Protein AF-A0A7S3MZK7-F1 (afdb_monomer_lite)

Structure (mmCIF, N/CA/C/O backbone):
data_AF-A0A7S3MZK7-F1
#
_entry.id   AF-A0A7S3MZK7-F1
#
loop_
_atom_site.group_PDB
_atom_site.id
_atom_site.type_symbol
_atom_site.label_atom_id
_atom_site.label_alt_id
_atom_site.label_comp_id
_atom_site.label_asym_id
_atom_site.label_entity_id
_atom_site.label_seq_id
_atom_site.pdbx_PDB_ins_code
_atom_site.Cartn_x
_atom_site.Cartn_y
_atom_site.Cartn_z
_atom_site.occupancy
_atom_site.B_iso_or_equiv
_atom_site.auth_seq_id
_atom_site.auth_comp_id
_atom_site.auth_asym_id
_atom_site.auth_atom_id
_atom_site.pdbx_PDB_model_num
ATOM 1 N N . SER A 1 1 ? -30.931 -4.147 40.087 1.00 79.75 1 SER A N 1
ATOM 2 C CA . SER A 1 1 ? -31.902 -5.251 40.227 1.00 79.75 1 SER A CA 1
ATOM 3 C C . SER A 1 1 ? -32.626 -5.088 41.540 1.00 79.75 1 SER A C 1
ATOM 5 O O . SER A 1 1 ? -31.953 -4.774 42.518 1.00 79.75 1 SER A O 1
ATOM 7 N N . LEU A 1 2 ? -33.944 -5.306 41.567 1.00 85.06 2 LEU A N 1
ATOM 8 C CA . LEU A 1 2 ? -34.691 -5.412 42.821 1.00 85.06 2 LEU A CA 1
ATOM 9 C C . LEU A 1 2 ? -34.148 -6.621 43.599 1.00 85.06 2 LEU A C 1
ATOM 11 O O . LEU A 1 2 ? -33.874 -7.662 42.994 1.00 85.06 2 LEU A O 1
ATOM 15 N N . ARG A 1 3 ? -33.905 -6.468 44.901 1.00 91.06 3 ARG A N 1
ATOM 16 C CA . ARG A 1 3 ? -33.454 -7.552 45.782 1.00 91.06 3 ARG A CA 1
ATOM 17 C C . ARG A 1 3 ? -34.168 -7.433 47.125 1.00 91.06 3 ARG A C 1
ATOM 19 O O . ARG A 1 3 ? -34.398 -6.324 47.595 1.00 91.06 3 ARG A O 1
ATOM 26 N N . ASN A 1 4 ? -34.468 -8.583 47.728 1.00 86.94 4 ASN A N 1
ATOM 27 C CA . ASN A 1 4 ? -35.045 -8.722 49.068 1.00 86.94 4 ASN A CA 1
ATOM 28 C C . ASN A 1 4 ? -36.442 -8.088 49.268 1.00 86.94 4 ASN A C 1
ATOM 30 O O . ASN A 1 4 ? -36.712 -7.509 50.314 1.00 86.94 4 ASN A O 1
ATOM 34 N N . THR A 1 5 ? -37.318 -8.174 48.262 1.00 91.31 5 THR A N 1
ATOM 35 C CA . THR A 1 5 ? -38.736 -7.759 48.314 1.00 91.31 5 THR A CA 1
ATOM 36 C C . THR A 1 5 ? -39.565 -8.643 47.376 1.00 91.31 5 THR A C 1
ATOM 38 O O . THR A 1 5 ? -39.059 -9.054 46.332 1.00 91.31 5 THR A O 1
ATOM 41 N N . GLU A 1 6 ? -40.806 -8.965 47.759 1.00 89.94 6 GLU A N 1
ATOM 42 C CA . GLU A 1 6 ? -41.656 -9.950 47.063 1.00 89.94 6 GLU A CA 1
ATOM 43 C C . GLU A 1 6 ? -42.315 -9.386 45.791 1.00 89.94 6 GLU A C 1
ATOM 45 O O . GLU A 1 6 ? -42.352 -10.055 44.762 1.00 89.94 6 GLU A O 1
ATOM 50 N N . TRP A 1 7 ? -42.769 -8.130 45.816 1.00 91.00 7 TRP A N 1
ATOM 51 C CA . TRP A 1 7 ? -43.307 -7.431 44.646 1.00 91.00 7 TRP A CA 1
ATOM 52 C C . TRP A 1 7 ? -43.155 -5.913 44.779 1.00 91.00 7 TRP A C 1
ATOM 54 O O . TRP A 1 7 ? -43.009 -5.373 45.875 1.00 91.00 7 TRP A O 1
ATOM 64 N N . ALA A 1 8 ? -43.184 -5.218 43.641 1.00 90.00 8 ALA A N 1
ATOM 65 C CA . ALA A 1 8 ? -43.186 -3.762 43.570 1.00 90.00 8 ALA A CA 1
ATOM 66 C C . ALA A 1 8 ? -44.074 -3.304 42.406 1.00 90.00 8 ALA A C 1
ATOM 68 O O . ALA A 1 8 ? -43.896 -3.759 41.277 1.00 90.00 8 ALA A O 1
ATOM 69 N N . TYR A 1 9 ? -45.005 -2.387 42.673 1.00 91.81 9 TYR A N 1
ATOM 70 C CA . TYR A 1 9 ? -45.759 -1.684 41.634 1.00 91.81 9 TYR A CA 1
ATOM 71 C C . TYR A 1 9 ? -45.051 -0.373 41.297 1.00 91.81 9 TYR A C 1
ATOM 73 O O . TYR A 1 9 ? -44.607 0.350 42.188 1.00 91.81 9 TYR A O 1
ATOM 81 N N . GLY A 1 10 ? -44.945 -0.053 40.012 1.00 88.75 10 GLY A N 1
ATOM 82 C CA . GLY A 1 10 ? -44.305 1.172 39.552 1.00 88.75 10 GLY A CA 1
ATOM 83 C C . GLY A 1 10 ? -44.830 1.596 38.190 1.00 88.75 10 GLY A C 1
ATOM 84 O O . GLY A 1 10 ? -45.270 0.767 37.397 1.00 88.75 10 GLY A O 1
ATOM 85 N N . ILE A 1 11 ? -44.774 2.899 37.929 1.00 92.50 11 ILE A N 1
ATOM 86 C CA . ILE A 1 11 ? -45.141 3.493 36.643 1.00 92.50 11 ILE A CA 1
ATOM 87 C C . ILE A 1 11 ? -43.853 3.805 35.884 1.00 92.50 11 ILE A C 1
ATOM 89 O O . ILE A 1 11 ? -42.916 4.388 36.434 1.00 92.50 11 ILE A O 1
ATOM 93 N N . VAL A 1 12 ? -43.794 3.403 34.617 1.00 91.00 12 VAL A N 1
ATOM 94 C CA . VAL A 1 12 ? -42.628 3.643 33.764 1.00 91.00 12 VAL A CA 1
ATOM 95 C C . VAL A 1 12 ? -42.669 5.083 33.256 1.00 91.00 12 VAL A C 1
ATOM 97 O O . VAL A 1 12 ? -43.537 5.438 32.468 1.00 91.00 12 VAL A O 1
ATOM 100 N N . LEU A 1 13 ? -41.728 5.909 33.719 1.00 91.38 13 LEU A N 1
ATOM 101 C CA . LEU A 1 13 ? -41.619 7.319 33.316 1.00 91.38 13 LEU A CA 1
ATOM 102 C C . LEU A 1 13 ? -40.688 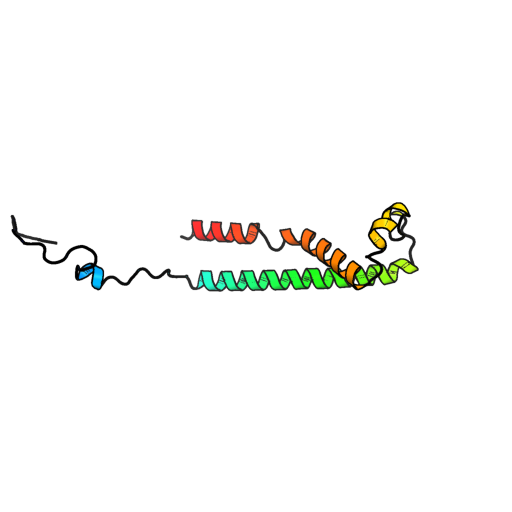7.533 32.116 1.00 91.38 13 LEU A C 1
ATOM 104 O O . LEU A 1 13 ? -40.914 8.433 31.317 1.00 91.38 13 LEU A O 1
ATOM 108 N N . TYR A 1 14 ? -39.646 6.710 31.989 1.00 91.50 14 TYR A N 1
ATOM 109 C CA . TYR A 1 14 ? -38.645 6.815 30.926 1.00 91.50 14 TYR A CA 1
ATOM 110 C C . TYR A 1 14 ? -38.442 5.451 30.276 1.00 91.50 14 TYR A C 1
ATOM 112 O O . TYR A 1 14 ? -38.252 4.452 30.973 1.00 91.50 14 TYR A O 1
ATOM 120 N N . THR A 1 15 ? -38.457 5.413 28.946 1.00 90.69 15 THR A N 1
ATOM 121 C CA . THR A 1 15 ? -38.275 4.189 28.157 1.00 90.69 15 THR A CA 1
ATOM 122 C C . THR A 1 15 ? -37.127 4.360 27.172 1.00 90.69 15 THR A C 1
ATOM 124 O O . THR A 1 15 ? -36.794 5.474 26.776 1.00 90.69 15 THR A O 1
ATOM 127 N N . GLY A 1 16 ? -36.487 3.250 26.798 1.00 88.94 16 GLY A N 1
ATOM 128 C CA . GLY A 1 16 ? -35.478 3.245 25.741 1.00 88.94 16 GLY A CA 1
ATOM 129 C C . GLY A 1 16 ? -34.387 4.304 25.933 1.00 88.94 16 GLY A C 1
ATOM 130 O O . GLY A 1 16 ? -33.685 4.304 26.952 1.00 88.94 16 GLY A O 1
ATOM 131 N N . HIS A 1 17 ? -34.216 5.158 24.916 1.00 86.25 17 HIS A N 1
ATOM 132 C CA . HIS A 1 17 ? -33.118 6.131 24.828 1.00 86.25 17 HIS A CA 1
ATOM 133 C C . HIS A 1 17 ? -33.193 7.231 25.884 1.00 86.25 17 HIS A C 1
ATOM 135 O O . HIS A 1 17 ? -32.151 7.766 26.256 1.00 86.25 17 HIS A O 1
ATOM 141 N N . ASP A 1 18 ? -34.384 7.475 26.428 1.00 88.44 18 ASP A N 1
ATOM 142 C CA . ASP A 1 18 ? -34.617 8.457 27.488 1.00 88.44 18 ASP A CA 1
ATOM 143 C C . ASP A 1 18 ? -34.311 7.890 28.881 1.00 88.44 18 ASP A C 1
ATOM 145 O O . ASP A 1 18 ? -34.305 8.608 29.882 1.00 88.44 18 ASP A O 1
ATOM 149 N N . SER A 1 19 ? -34.038 6.582 28.987 1.00 91.00 19 SER A N 1
ATOM 150 C CA . SER A 1 19 ? -33.587 6.001 30.248 1.00 91.00 19 SER A CA 1
ATOM 151 C C . SER A 1 19 ? -32.214 6.563 30.631 1.00 91.00 19 SER A C 1
ATOM 153 O O . SER A 1 19 ? -31.287 6.611 29.821 1.00 91.00 19 SER A O 1
ATOM 155 N N . LYS A 1 20 ? -32.038 6.915 31.911 1.00 86.44 20 LYS A N 1
ATOM 156 C CA . LYS A 1 20 ? -30.751 7.411 32.441 1.00 86.44 20 LYS A CA 1
ATOM 157 C C . LYS A 1 20 ? -29.580 6.467 32.142 1.00 86.44 20 LYS A C 1
ATOM 159 O O . LYS A 1 20 ? -28.451 6.919 31.988 1.00 86.44 20 LYS A O 1
ATOM 164 N N . VAL A 1 21 ? -29.846 5.162 32.056 1.00 87.00 21 VAL A N 1
ATOM 165 C CA . VAL A 1 21 ? -28.848 4.143 31.703 1.00 87.00 21 VAL A CA 1
ATOM 166 C C . VAL A 1 21 ? -28.401 4.295 30.250 1.00 87.00 21 VAL A C 1
ATOM 168 O O . VAL A 1 21 ? -27.202 4.286 29.988 1.00 87.00 21 VAL A O 1
ATOM 171 N N . MET A 1 22 ? -29.336 4.483 29.314 1.00 87.06 22 MET A N 1
ATOM 172 C CA . MET A 1 22 ? -28.996 4.668 27.904 1.00 87.06 22 MET A CA 1
ATOM 173 C C . MET A 1 22 ? -28.388 6.054 27.638 1.00 87.06 22 MET A C 1
ATOM 175 O O . MET A 1 22 ? -27.445 6.151 26.857 1.00 87.06 22 MET A O 1
ATOM 179 N N . MET A 1 23 ? -28.823 7.102 28.343 1.00 85.75 23 MET A N 1
ATOM 180 C CA . MET A 1 23 ? -28.209 8.437 28.258 1.00 85.75 23 MET A CA 1
ATOM 181 C C . MET A 1 23 ? -26.768 8.476 28.790 1.00 85.75 23 MET A C 1
ATOM 183 O O . MET A 1 23 ? -25.939 9.210 28.261 1.00 85.75 23 MET A O 1
ATOM 187 N N . ASN A 1 24 ? -26.454 7.670 29.808 1.00 89.31 24 ASN A N 1
ATOM 188 C CA . ASN A 1 24 ? -25.083 7.503 30.304 1.00 89.31 24 ASN A CA 1
ATOM 189 C C . ASN A 1 24 ? -24.267 6.492 29.488 1.00 89.31 24 ASN A C 1
ATOM 191 O O . ASN A 1 24 ? -23.060 6.359 29.703 1.00 89.31 24 ASN A O 1
ATOM 195 N N . SER A 1 25 ? -24.894 5.768 28.558 1.00 82.81 25 SER A N 1
ATOM 196 C CA . SER A 1 25 ? -24.165 4.875 27.670 1.00 82.81 25 SER A CA 1
ATOM 197 C C . SER A 1 25 ? -23.399 5.704 26.639 1.00 82.81 25 SER A C 1
ATOM 199 O O . SER A 1 25 ? -23.952 6.527 25.909 1.00 82.81 25 SER A O 1
ATOM 201 N N . LEU A 1 26 ? -22.082 5.512 26.587 1.00 74.44 26 LEU A N 1
ATOM 202 C CA . LEU A 1 26 ? -21.264 6.103 25.538 1.00 74.44 26 LEU A CA 1
ATOM 203 C C . LEU A 1 26 ? -21.688 5.492 24.202 1.00 74.44 26 LEU A C 1
ATOM 205 O O . LEU A 1 26 ? -21.571 4.281 24.007 1.00 74.44 26 LEU A O 1
ATOM 209 N N . LYS A 1 27 ? -22.152 6.341 23.277 1.00 74.94 27 LYS A N 1
ATOM 210 C CA . LYS A 1 27 ? -22.464 5.949 21.897 1.00 74.94 27 LYS A CA 1
ATOM 211 C C . LYS A 1 27 ? -21.306 5.116 21.346 1.00 74.94 27 LYS A C 1
ATOM 213 O O . LYS A 1 27 ? -20.157 5.558 21.423 1.00 74.94 27 LYS A O 1
ATOM 218 N N . SER A 1 28 ? -21.612 3.920 20.836 1.00 71.69 28 SER A N 1
ATOM 219 C CA . SER A 1 28 ? -20.600 2.975 20.360 1.00 71.69 28 SER A CA 1
ATOM 220 C C . SER A 1 28 ? -19.671 3.668 19.364 1.00 71.69 28 SER A C 1
ATOM 222 O O . SER A 1 28 ? -20.093 4.088 18.287 1.00 71.69 28 SER A O 1
ATOM 224 N N . LYS A 1 29 ? -18.410 3.849 19.763 1.00 68.62 29 LYS A N 1
ATOM 225 C CA . LYS A 1 29 ? -17.346 4.322 18.881 1.00 68.62 29 LYS A CA 1
ATOM 226 C C . LYS A 1 29 ? -16.596 3.098 18.392 1.00 68.62 29 LYS A C 1
ATOM 228 O O . LYS A 1 29 ? -16.123 2.307 19.208 1.00 68.62 29 LYS A O 1
ATOM 233 N N . THR A 1 30 ? -16.452 2.971 17.080 1.00 66.94 30 THR A N 1
ATOM 234 C CA . THR A 1 30 ? -15.568 1.987 16.458 1.00 66.94 30 THR A CA 1
ATOM 235 C C . THR A 1 30 ? -14.148 2.202 16.979 1.00 66.94 30 THR A C 1
ATOM 237 O O . THR A 1 30 ? -13.508 3.223 16.717 1.00 66.94 30 THR A O 1
ATOM 240 N N . LYS A 1 31 ? -13.673 1.263 17.803 1.00 63.47 31 LYS A N 1
ATOM 241 C CA . LYS A 1 31 ? -12.321 1.287 18.358 1.00 63.47 31 LYS A CA 1
ATOM 242 C C . LYS A 1 31 ? -11.389 0.625 17.356 1.00 63.47 31 LYS A C 1
ATOM 244 O O . LYS A 1 31 ? -11.327 -0.594 17.302 1.00 63.47 31 LYS A O 1
ATOM 249 N N . PHE A 1 32 ? -10.653 1.431 16.600 1.00 68.88 32 PHE A N 1
ATOM 250 C CA . PHE A 1 32 ? -9.540 0.915 15.812 1.00 68.88 32 PHE A CA 1
ATOM 251 C C . PHE A 1 32 ? -8.342 0.653 16.724 1.00 68.88 32 PHE A C 1
ATOM 253 O O . PHE A 1 32 ? -7.922 1.542 17.479 1.00 68.88 32 PHE A O 1
ATOM 260 N N . SER A 1 33 ? -7.782 -0.552 16.662 1.00 74.44 33 SER A N 1
ATOM 261 C CA . SER A 1 33 ? -6.587 -0.902 17.433 1.00 74.44 33 SER A CA 1
ATOM 262 C C . SER A 1 33 ? -5.363 -0.138 16.913 1.00 74.44 33 SER A C 1
ATOM 264 O O . SER A 1 33 ? -5.268 0.218 15.736 1.00 74.44 33 SER A O 1
ATOM 266 N N . LYS A 1 34 ? -4.368 0.097 17.780 1.00 76.12 34 LYS A N 1
ATOM 267 C CA . LYS A 1 34 ? -3.063 0.647 17.358 1.00 76.12 34 LYS A CA 1
ATOM 268 C C . LYS A 1 34 ? -2.425 -0.222 16.268 1.00 76.12 34 LYS A C 1
ATOM 270 O O . LYS A 1 34 ? -1.818 0.312 15.346 1.00 76.12 34 LYS A O 1
ATOM 275 N N . ILE A 1 35 ? -2.621 -1.539 16.354 1.00 77.25 35 ILE A N 1
ATOM 276 C CA . ILE A 1 35 ? -2.113 -2.517 15.387 1.00 77.25 35 ILE A CA 1
ATOM 277 C C . ILE A 1 35 ? -2.764 -2.304 14.013 1.00 77.25 35 ILE A C 1
ATOM 279 O O . ILE A 1 35 ? -2.060 -2.269 13.009 1.00 77.25 35 ILE A O 1
ATOM 283 N N . GLU A 1 36 ? -4.074 -2.051 13.956 1.00 76.75 36 GLU A N 1
ATOM 284 C CA . GLU A 1 36 ? -4.788 -1.787 12.697 1.00 76.75 36 GLU A CA 1
ATOM 285 C C . GLU A 1 36 ? -4.293 -0.519 11.999 1.00 76.75 36 GLU A C 1
ATOM 287 O O . GLU A 1 36 ? -4.123 -0.507 10.779 1.00 76.75 36 GLU A O 1
ATOM 292 N N . LYS A 1 37 ? -3.983 0.533 12.768 1.00 80.81 37 LYS A N 1
ATOM 293 C CA . LYS A 1 37 ? -3.369 1.749 12.215 1.00 80.81 37 LYS A CA 1
ATOM 294 C C . LYS A 1 37 ? -1.973 1.479 11.649 1.00 80.81 37 LYS A C 1
ATOM 296 O O . LYS A 1 37 ? -1.650 1.986 10.576 1.00 80.81 37 LYS A O 1
ATOM 301 N N . SER A 1 38 ? -1.162 0.676 12.339 1.00 81.25 38 SER A N 1
ATOM 302 C CA . SER A 1 38 ? 0.171 0.290 11.859 1.00 81.25 38 SER A CA 1
ATOM 303 C C . SER A 1 38 ? 0.100 -0.560 10.590 1.00 81.25 38 SER A C 1
ATOM 305 O O . SER A 1 38 ? 0.835 -0.298 9.644 1.00 81.25 38 SER A O 1
ATOM 307 N N . ILE A 1 39 ? -0.825 -1.519 10.524 1.00 82.31 39 ILE A N 1
ATOM 308 C CA . ILE A 1 39 ? -1.055 -2.354 9.336 1.00 82.31 39 ILE A CA 1
ATOM 309 C C . ILE A 1 39 ? -1.404 -1.497 8.121 1.00 82.31 39 ILE A C 1
ATOM 311 O O . ILE A 1 39 ? -0.793 -1.658 7.068 1.00 82.31 39 ILE A O 1
ATOM 315 N N . ASN A 1 40 ? -2.331 -0.545 8.270 1.00 82.81 40 ASN A N 1
ATOM 316 C CA . ASN A 1 40 ? -2.708 0.340 7.168 1.00 82.81 40 ASN A CA 1
ATOM 317 C C . ASN A 1 40 ? -1.510 1.159 6.649 1.00 82.81 40 ASN A C 1
ATOM 319 O O . ASN A 1 40 ? -1.362 1.377 5.449 1.00 82.81 40 ASN A O 1
ATOM 323 N N . LYS A 1 41 ? -0.599 1.556 7.548 1.00 85.06 41 LYS A N 1
ATOM 324 C CA . LYS A 1 41 ? 0.654 2.221 7.171 1.00 85.06 41 LYS A CA 1
ATOM 325 C C . LYS A 1 41 ? 1.581 1.295 6.375 1.00 85.06 41 LYS A C 1
ATOM 327 O O . LYS A 1 41 ? 2.147 1.736 5.380 1.00 85.06 41 LYS A O 1
ATOM 332 N N . TYR A 1 42 ? 1.726 0.033 6.780 1.00 84.06 42 TYR A N 1
ATOM 333 C CA . TYR A 1 42 ? 2.537 -0.939 6.040 1.00 84.06 42 TYR A CA 1
ATOM 334 C C . TYR A 1 42 ? 1.961 -1.246 4.653 1.00 84.06 42 TYR A C 1
ATOM 336 O O . TYR A 1 42 ? 2.727 -1.300 3.698 1.00 84.06 42 TYR A O 1
ATOM 344 N N . ILE A 1 43 ? 0.633 -1.340 4.514 1.00 84.06 43 ILE A N 1
ATOM 345 C CA . ILE A 1 43 ? -0.035 -1.505 3.210 1.00 84.06 43 ILE A CA 1
ATOM 346 C C . ILE A 1 43 ? 0.343 -0.360 2.260 1.00 84.06 43 ILE A C 1
ATOM 348 O O . ILE A 1 43 ? 0.731 -0.599 1.117 1.00 84.06 43 ILE A O 1
ATOM 352 N N . LEU A 1 44 ? 0.301 0.884 2.746 1.00 85.38 44 LEU A N 1
ATOM 353 C CA . LEU A 1 44 ? 0.664 2.056 1.948 1.00 85.38 44 LEU A CA 1
ATOM 354 C C . LEU A 1 44 ? 2.145 2.038 1.529 1.00 85.38 44 LEU A C 1
ATOM 356 O O . LEU A 1 44 ? 2.467 2.343 0.382 1.00 85.38 44 LEU A O 1
ATOM 360 N N . ILE A 1 45 ? 3.043 1.626 2.430 1.00 87.38 45 ILE A N 1
ATOM 361 C CA . ILE A 1 45 ? 4.477 1.479 2.134 1.00 87.38 45 ILE A CA 1
ATOM 362 C C . ILE A 1 45 ? 4.712 0.392 1.074 1.00 87.38 45 ILE A C 1
ATOM 364 O O . ILE A 1 45 ? 5.490 0.604 0.145 1.00 87.38 45 ILE A O 1
ATOM 368 N N . SER A 1 46 ? 4.024 -0.748 1.164 1.00 84.75 46 SER A N 1
ATOM 369 C CA . SER A 1 46 ? 4.152 -1.835 0.186 1.00 84.75 46 SER A CA 1
ATOM 370 C C . SER A 1 46 ? 3.721 -1.412 -1.221 1.00 84.75 46 SER A C 1
ATOM 372 O O . SER A 1 46 ? 4.414 -1.737 -2.184 1.00 84.75 46 SER A O 1
ATOM 374 N N . ILE A 1 47 ? 2.641 -0.632 -1.353 1.00 85.00 47 ILE A N 1
ATOM 375 C CA . ILE A 1 47 ? 2.209 -0.068 -2.646 1.00 85.00 47 ILE A CA 1
ATOM 376 C C . ILE A 1 47 ? 3.292 0.853 -3.230 1.00 85.00 47 ILE A C 1
ATOM 378 O O . ILE A 1 47 ? 3.578 0.807 -4.426 1.00 85.00 47 ILE A O 1
ATOM 382 N N . PHE A 1 48 ? 3.934 1.665 -2.390 1.00 88.75 48 PHE A N 1
ATOM 383 C CA . PHE A 1 48 ? 4.992 2.571 -2.834 1.00 88.75 48 PHE A CA 1
ATOM 384 C C . PHE A 1 48 ? 6.248 1.829 -3.317 1.00 88.75 48 PHE A C 1
ATOM 386 O O . PHE A 1 48 ? 6.813 2.161 -4.364 1.00 88.75 48 PHE A O 1
ATOM 393 N N . ILE A 1 49 ? 6.670 0.797 -2.581 1.00 87.94 49 ILE A N 1
ATOM 394 C CA . ILE A 1 49 ? 7.808 -0.050 -2.964 1.00 87.94 49 ILE A CA 1
ATOM 395 C C . ILE A 1 49 ? 7.521 -0.734 -4.301 1.00 87.94 49 ILE A C 1
ATOM 397 O O . 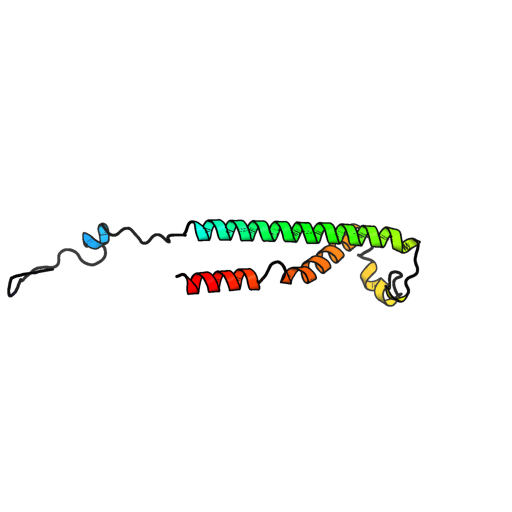ILE A 1 49 ? 8.361 -0.712 -5.197 1.00 87.94 49 ILE A O 1
ATOM 401 N N . GLN A 1 50 ? 6.316 -1.272 -4.468 1.00 86.94 50 GLN A N 1
ATOM 402 C CA . GLN A 1 50 ? 5.889 -1.914 -5.704 1.00 86.94 50 GLN A CA 1
ATOM 403 C C . GLN A 1 50 ? 5.959 -0.987 -6.909 1.00 86.94 50 GLN A C 1
ATOM 405 O O . GLN A 1 50 ? 6.502 -1.356 -7.951 1.00 86.94 50 GLN A O 1
ATOM 410 N N . PHE A 1 51 ? 5.412 0.220 -6.766 1.00 87.94 51 PHE A N 1
ATOM 411 C CA . PHE A 1 51 ? 5.451 1.215 -7.826 1.00 87.94 51 PHE A CA 1
ATOM 412 C C . PHE A 1 51 ? 6.898 1.556 -8.198 1.00 87.94 51 PHE A C 1
ATOM 414 O O . PHE A 1 51 ? 7.239 1.597 -9.379 1.00 87.94 51 PHE A O 1
ATOM 421 N N . SER A 1 52 ? 7.762 1.708 -7.191 1.00 90.88 52 SER A N 1
ATOM 422 C CA . SER A 1 52 ? 9.185 1.995 -7.383 1.00 90.88 52 SER A CA 1
ATOM 423 C C . SER A 1 52 ? 9.893 0.872 -8.147 1.00 90.88 52 SER A C 1
ATOM 425 O O . SER A 1 52 ? 10.563 1.138 -9.142 1.00 90.88 52 SER A O 1
ATOM 427 N N . VAL A 1 53 ? 9.704 -0.390 -7.748 1.00 88.62 53 VAL A N 1
ATOM 428 C CA . VAL A 1 53 ? 10.305 -1.553 -8.427 1.00 88.62 53 VAL A CA 1
ATOM 429 C C . VAL A 1 53 ? 9.820 -1.658 -9.874 1.00 88.62 53 VAL A C 1
ATOM 431 O O . VAL A 1 53 ? 10.638 -1.815 -10.778 1.00 88.62 53 VAL A O 1
ATOM 434 N N . CYS A 1 54 ? 8.516 -1.504 -10.124 1.00 88.44 54 CYS A N 1
ATOM 435 C CA . CYS A 1 54 ? 7.970 -1.530 -11.484 1.00 88.44 54 CYS A CA 1
ATOM 436 C C . CYS A 1 54 ? 8.540 -0.395 -12.347 1.00 88.44 54 CYS A C 1
ATOM 438 O O . CYS A 1 54 ? 8.877 -0.615 -13.510 1.00 88.44 54 CYS A O 1
ATOM 440 N N . PHE A 1 55 ? 8.690 0.801 -11.773 1.00 88.31 55 PHE A N 1
ATOM 441 C CA . PHE A 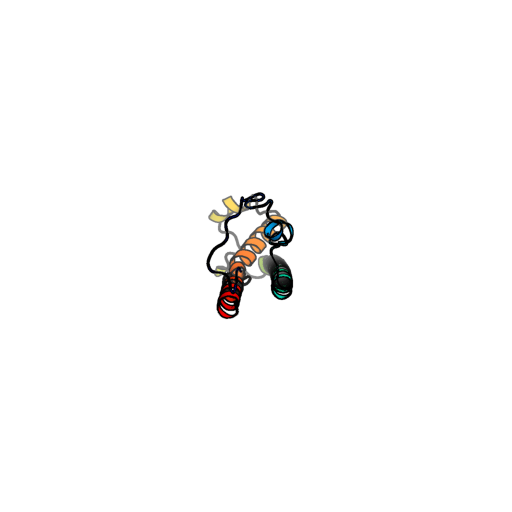1 55 ? 9.268 1.955 -12.455 1.00 88.31 55 PHE A CA 1
ATOM 442 C C . PHE A 1 55 ? 10.737 1.721 -12.832 1.00 88.31 55 PHE A C 1
ATOM 444 O O . PHE A 1 55 ? 11.097 1.866 -14.001 1.00 88.31 55 PHE A O 1
ATOM 451 N N . PHE A 1 56 ? 11.575 1.283 -11.886 1.00 90.62 56 PHE A N 1
ATOM 452 C CA . PHE A 1 56 ? 12.985 0.990 -12.162 1.00 90.62 56 PHE A CA 1
ATOM 453 C C . PHE A 1 56 ? 13.152 -0.123 -13.203 1.00 90.62 56 PHE A C 1
ATOM 455 O O . PHE A 1 56 ? 13.946 0.027 -14.133 1.00 90.62 56 PHE A O 1
ATOM 462 N N . SER A 1 57 ? 12.369 -1.201 -13.110 1.00 87.25 57 SER A N 1
ATOM 463 C CA . SER A 1 57 ? 12.404 -2.302 -14.080 1.00 87.25 57 SER A CA 1
ATOM 464 C C . SER A 1 57 ? 11.963 -1.872 -15.482 1.00 87.25 57 SER A C 1
ATOM 466 O O . SER A 1 57 ? 12.573 -2.279 -16.476 1.00 87.25 57 SER A O 1
ATOM 468 N N . ALA A 1 58 ? 10.945 -1.012 -15.588 1.00 85.69 58 ALA A N 1
ATOM 469 C CA . ALA A 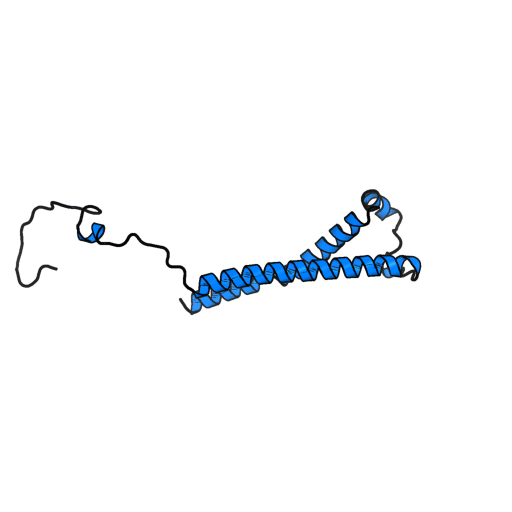1 58 ? 10.485 -0.467 -16.864 1.00 85.69 58 ALA A CA 1
ATOM 470 C C . ALA A 1 58 ? 11.544 0.426 -17.525 1.00 85.69 58 ALA A C 1
ATOM 472 O O . ALA A 1 58 ? 11.806 0.285 -18.724 1.00 85.69 58 ALA A O 1
ATOM 473 N N . VAL A 1 59 ? 12.192 1.298 -16.746 1.00 85.62 59 VAL A N 1
ATOM 474 C CA . VAL A 1 59 ? 13.294 2.148 -17.222 1.00 85.62 59 VAL A CA 1
ATOM 475 C C . VAL A 1 59 ? 14.473 1.287 -17.669 1.00 85.62 59 VAL A C 1
ATOM 477 O O . VAL A 1 59 ? 14.945 1.445 -18.793 1.00 85.62 59 VAL A O 1
ATOM 480 N N . TYR A 1 60 ? 14.899 0.327 -16.844 1.00 87.62 60 TYR A N 1
ATOM 481 C CA . TYR A 1 60 ? 16.004 -0.577 -17.167 1.00 87.62 60 TYR A CA 1
ATOM 482 C C . TYR A 1 60 ? 15.753 -1.348 -18.468 1.00 87.62 60 TYR A C 1
ATOM 484 O O . TYR A 1 60 ? 16.604 -1.371 -19.355 1.00 87.62 60 TYR A O 1
ATOM 492 N N . THR A 1 61 ? 14.553 -1.915 -18.620 1.00 82.31 61 THR A N 1
ATOM 493 C CA . THR A 1 61 ? 14.162 -2.660 -19.827 1.00 82.31 61 THR A CA 1
ATOM 494 C C . THR A 1 61 ? 14.157 -1.761 -21.063 1.00 82.31 61 THR A C 1
ATOM 496 O O . THR A 1 61 ? 14.654 -2.161 -22.113 1.00 82.31 61 THR A O 1
ATOM 499 N N . SER A 1 62 ? 13.652 -0.531 -20.940 1.00 79.44 62 SER A N 1
ATOM 500 C CA . SER A 1 62 ? 13.587 0.420 -22.056 1.00 79.44 62 SER A CA 1
ATOM 501 C C . SER A 1 62 ? 14.981 0.897 -22.486 1.00 79.44 62 SER A C 1
ATOM 503 O O . SER A 1 62 ? 15.264 1.002 -23.679 1.00 79.44 62 SER A O 1
ATOM 505 N N . VAL A 1 63 ? 15.893 1.132 -21.536 1.00 82.50 63 VAL A N 1
ATOM 506 C CA . VAL A 1 63 ? 17.298 1.467 -21.832 1.00 82.50 63 VAL A CA 1
ATOM 507 C C . VAL A 1 63 ? 18.012 0.279 -22.480 1.00 82.50 63 VAL A C 1
ATOM 509 O O . VAL A 1 63 ? 18.687 0.439 -23.497 1.00 82.50 63 VAL A O 1
ATOM 512 N N . TRP A 1 64 ? 17.817 -0.928 -21.943 1.00 81.94 64 TRP A N 1
ATOM 513 C CA . TRP A 1 64 ? 18.406 -2.152 -22.484 1.00 81.94 64 TRP A CA 1
ATOM 514 C C . TRP A 1 64 ? 17.953 -2.433 -23.921 1.00 81.94 64 TRP A C 1
ATOM 516 O O . TRP A 1 64 ? 18.777 -2.808 -24.759 1.00 81.94 64 TRP A O 1
ATOM 526 N N . GLN A 1 65 ? 16.664 -2.230 -24.214 1.00 73.94 65 GLN A N 1
ATOM 527 C CA . GLN A 1 65 ? 16.100 -2.367 -25.558 1.00 73.94 65 GLN A CA 1
ATOM 528 C C . GLN A 1 65 ? 16.737 -1.373 -26.533 1.00 73.94 65 GLN A C 1
ATOM 530 O O . GLN A 1 65 ? 17.194 -1.793 -27.590 1.00 73.94 65 GLN A O 1
ATOM 535 N N . ASN A 1 66 ? 16.869 -0.096 -26.158 1.00 72.62 66 ASN A N 1
ATOM 536 C CA . ASN A 1 66 ? 17.488 0.922 -27.015 1.00 72.62 66 ASN A CA 1
ATOM 537 C C . ASN A 1 66 ? 18.963 0.625 -27.340 1.00 72.62 66 ASN A C 1
ATOM 539 O O . ASN A 1 66 ? 19.385 0.775 -28.485 1.00 72.62 66 ASN A O 1
ATOM 543 N N . ILE A 1 67 ? 19.749 0.168 -26.358 1.00 73.69 67 ILE A N 1
ATOM 544 C CA . ILE A 1 67 ? 21.174 -0.146 -26.564 1.00 73.69 67 ILE A CA 1
ATOM 545 C C . ILE A 1 67 ? 21.343 -1.396 -27.440 1.00 73.69 67 ILE A C 1
ATOM 547 O O . ILE A 1 67 ? 22.173 -1.422 -28.350 1.00 73.69 67 ILE A O 1
ATOM 551 N N . ASN A 1 68 ? 20.560 -2.448 -27.184 1.00 69.00 68 ASN A N 1
ATOM 552 C CA . ASN A 1 68 ? 20.730 -3.728 -27.875 1.00 69.00 68 ASN A CA 1
ATOM 553 C C . ASN A 1 68 ? 20.009 -3.803 -29.229 1.00 69.00 68 ASN A C 1
ATOM 555 O O . ASN A 1 68 ? 20.410 -4.626 -30.054 1.00 69.00 68 ASN A O 1
ATOM 559 N N . ALA A 1 69 ? 19.022 -2.937 -29.495 1.00 62.69 69 ALA A N 1
ATOM 560 C CA . ALA A 1 69 ? 18.319 -2.863 -30.780 1.00 62.69 69 ALA A CA 1
ATOM 561 C C . ALA A 1 69 ? 19.264 -2.601 -31.967 1.00 62.69 69 ALA A C 1
ATOM 563 O O . ALA A 1 69 ? 19.039 -3.134 -33.050 1.00 62.69 69 ALA A O 1
ATOM 564 N N . ASN A 1 70 ? 20.348 -1.844 -31.756 1.00 56.56 70 ASN A N 1
ATOM 565 C CA . ASN A 1 70 ? 21.329 -1.538 -32.804 1.00 56.56 70 ASN A CA 1
ATOM 566 C C . ASN A 1 70 ? 22.471 -2.562 -32.926 1.00 56.56 70 ASN A C 1
ATOM 568 O O . ASN A 1 70 ? 23.154 -2.580 -33.947 1.00 56.56 70 ASN A O 1
ATOM 572 N N . SER A 1 71 ? 22.713 -3.402 -31.912 1.00 54.06 71 SER A N 1
ATOM 573 C CA . SER A 1 71 ? 23.942 -4.213 -31.840 1.00 54.06 71 SER A CA 1
ATOM 574 C C . SER A 1 71 ? 23.722 -5.712 -32.060 1.00 54.06 71 SER A C 1
ATOM 576 O O . SER A 1 71 ? 24.611 -6.385 -32.581 1.00 54.06 71 SER A O 1
ATOM 578 N N . LYS A 1 72 ? 22.557 -6.268 -31.698 1.00 53.62 72 LYS A N 1
ATOM 579 C CA . LYS A 1 72 ? 22.341 -7.724 -31.709 1.00 53.62 72 LYS A CA 1
ATOM 580 C C . LYS A 1 72 ? 21.009 -8.098 -32.361 1.00 53.62 72 LYS A C 1
ATOM 582 O O . LYS A 1 72 ? 19.940 -7.912 -31.787 1.00 53.62 72 LYS A O 1
ATOM 587 N N . ASN A 1 73 ? 21.089 -8.696 -33.553 1.00 52.50 73 ASN A N 1
ATOM 588 C CA . ASN A 1 73 ? 19.957 -9.317 -34.248 1.00 52.50 73 ASN A CA 1
ATOM 589 C C . ASN A 1 73 ? 19.553 -10.621 -33.537 1.00 52.50 73 ASN A C 1
ATOM 591 O O . ASN A 1 73 ? 19.854 -11.721 -33.997 1.00 52.50 73 ASN A O 1
ATOM 595 N N . TYR A 1 74 ? 18.876 -10.516 -32.398 1.00 57.38 74 TYR A N 1
ATOM 596 C CA . TYR A 1 74 ? 18.257 -11.670 -31.759 1.00 57.38 74 TYR A CA 1
ATOM 597 C C . TYR A 1 74 ? 16.925 -11.984 -32.454 1.00 57.38 74 TYR A C 1
ATOM 599 O O . TYR A 1 74 ? 15.880 -11.468 -32.065 1.00 57.38 74 TYR A O 1
ATOM 607 N N . PHE A 1 75 ? 16.966 -12.836 -33.484 1.00 53.91 75 PHE A N 1
ATOM 608 C CA . PHE A 1 75 ? 15.792 -13.269 -34.261 1.00 53.91 75 PHE A CA 1
ATOM 609 C C . PHE A 1 75 ? 14.657 -13.829 -33.377 1.00 53.91 75 PHE A C 1
ATOM 611 O O . PHE A 1 75 ? 13.490 -13.552 -33.623 1.00 53.91 75 PHE A O 1
ATOM 618 N N . TYR A 1 76 ? 15.002 -14.531 -32.291 1.00 57.97 76 TYR A N 1
ATOM 619 C CA . TYR A 1 76 ? 14.046 -15.068 -31.313 1.00 57.97 76 TYR A CA 1
ATOM 620 C C . TYR A 1 76 ? 13.404 -14.000 -30.409 1.00 57.97 76 TYR A C 1
ATOM 622 O O . TYR A 1 76 ? 12.271 -14.171 -29.973 1.00 57.97 76 TYR A O 1
ATOM 630 N N . LEU A 1 77 ? 14.100 -12.891 -30.125 1.00 57.62 77 LEU A N 1
ATOM 631 C CA . LEU A 1 77 ? 13.554 -11.832 -29.266 1.00 57.62 77 LEU A CA 1
ATOM 632 C C . LEU A 1 77 ? 12.594 -10.891 -30.010 1.00 57.62 77 LEU A C 1
ATOM 634 O O . LEU A 1 77 ? 11.995 -10.035 -29.365 1.00 57.62 77 LEU A O 1
ATOM 638 N N . GLY A 1 78 ? 12.452 -11.011 -31.337 1.00 56.53 78 GLY A N 1
ATOM 639 C CA . GLY A 1 78 ? 11.529 -10.171 -32.109 1.00 56.53 78 GLY A CA 1
ATOM 640 C C . GLY A 1 78 ? 11.819 -8.669 -31.995 1.00 56.53 78 GLY A C 1
ATOM 641 O O . GLY A 1 78 ? 10.920 -7.856 -32.165 1.00 56.53 78 GLY A O 1
ATOM 642 N N . LEU A 1 79 ? 13.069 -8.287 -31.694 1.00 55.47 79 LEU A N 1
ATOM 643 C CA . LEU A 1 79 ? 13.493 -6.883 -31.551 1.00 55.47 79 LEU A CA 1
ATOM 644 C C . LEU A 1 79 ? 13.425 -6.103 -32.877 1.00 55.47 79 LEU A C 1
ATOM 646 O O . LEU A 1 79 ? 13.424 -4.876 -32.872 1.00 55.47 79 LEU A O 1
ATOM 650 N N . LYS A 1 80 ? 13.357 -6.814 -34.011 1.00 46.56 80 LYS A N 1
ATOM 651 C CA . LYS A 1 80 ? 12.998 -6.268 -35.323 1.00 46.56 80 LYS A CA 1
ATOM 652 C C . LYS A 1 80 ? 11.547 -6.644 -35.601 1.00 46.56 80 LYS A C 1
ATOM 654 O O . LYS A 1 80 ? 11.243 -7.827 -35.745 1.00 46.56 80 LYS A O 1
ATOM 659 N N . ALA A 1 81 ? 10.682 -5.636 -35.665 1.00 50.16 81 ALA A N 1
ATOM 660 C CA . ALA A 1 81 ? 9.261 -5.794 -35.935 1.00 50.16 81 ALA A CA 1
ATOM 661 C C . ALA A 1 81 ? 9.028 -6.628 -37.206 1.00 50.16 81 ALA A C 1
ATOM 663 O O . ALA A 1 81 ? 9.485 -6.272 -38.297 1.00 50.16 81 ALA A O 1
ATOM 664 N N . ASN A 1 82 ? 8.290 -7.732 -37.068 1.00 44.28 82 ASN A N 1
ATOM 665 C CA . ASN A 1 82 ? 7.651 -8.373 -38.210 1.00 44.28 82 ASN A CA 1
ATOM 666 C C . ASN A 1 82 ? 6.663 -7.367 -38.834 1.00 44.28 82 ASN A C 1
ATOM 668 O O . ASN A 1 82 ? 6.000 -6.642 -38.091 1.00 44.28 82 ASN A O 1
ATOM 672 N N . PRO A 1 83 ? 6.505 -7.317 -40.169 1.00 48.12 83 PRO A N 1
ATOM 673 C CA . PRO A 1 83 ? 5.627 -6.348 -40.835 1.00 48.12 83 PRO A CA 1
ATOM 674 C C . PRO A 1 83 ? 4.150 -6.449 -40.414 1.00 48.12 83 PRO A C 1
ATOM 676 O O . PRO A 1 83 ? 3.413 -5.493 -40.598 1.00 48.12 83 PRO A O 1
ATOM 679 N N . ILE A 1 84 ? 3.738 -7.559 -39.794 1.00 45.41 84 ILE A N 1
ATOM 680 C CA . ILE A 1 84 ? 2.387 -7.782 -39.249 1.00 45.41 84 ILE A CA 1
ATOM 681 C C . ILE A 1 84 ? 2.175 -7.028 -37.918 1.00 45.41 84 ILE A C 1
ATOM 683 O O . ILE A 1 84 ? 1.050 -6.712 -37.553 1.00 45.41 84 ILE A O 1
ATOM 687 N N . GLN A 1 85 ? 3.250 -6.691 -37.198 1.00 47.47 85 GLN A N 1
ATOM 688 C CA . GLN A 1 85 ? 3.196 -5.955 -35.928 1.00 47.47 85 GLN A CA 1
ATOM 689 C C . GLN A 1 85 ? 3.329 -4.433 -36.108 1.00 47.47 85 GLN A C 1
ATOM 691 O O . GLN A 1 85 ? 3.155 -3.689 -35.151 1.00 47.47 85 GLN A O 1
ATOM 696 N N . LYS A 1 86 ? 3.562 -3.966 -37.345 1.00 44.97 86 LYS A N 1
ATOM 697 C CA . LYS A 1 86 ? 3.639 -2.537 -37.677 1.00 44.97 86 LYS A CA 1
ATOM 698 C C . LYS A 1 86 ? 2.312 -1.790 -37.503 1.00 44.97 86 LYS A C 1
ATOM 700 O O . LYS A 1 86 ? 2.349 -0.614 -37.163 1.00 44.97 86 LYS A O 1
ATOM 705 N N . ASP A 1 87 ? 1.170 -2.461 -37.660 1.00 42.59 87 ASP A N 1
ATOM 706 C CA . ASP A 1 87 ? -0.159 -1.827 -37.543 1.00 42.59 87 ASP A CA 1
ATOM 707 C C . ASP A 1 87 ? -0.524 -1.421 -36.102 1.00 42.59 87 ASP A C 1
ATOM 709 O O . ASP A 1 87 ? -1.371 -0.557 -35.895 1.00 42.59 87 ASP A O 1
ATOM 713 N N . TYR A 1 88 ? 0.145 -1.988 -35.090 1.00 48.00 88 TYR A N 1
ATOM 714 C CA . TYR A 1 88 ? 0.021 -1.543 -33.694 1.00 48.00 88 TYR A CA 1
ATOM 715 C C . TYR A 1 88 ? 1.120 -0.540 -33.284 1.00 48.00 88 TYR A C 1
ATOM 717 O O . TYR A 1 88 ? 1.021 0.071 -32.219 1.00 48.00 88 TYR A O 1
ATOM 725 N N . ASP A 1 89 ? 2.154 -0.360 -34.117 1.00 48.84 89 ASP A N 1
ATOM 726 C CA . ASP A 1 89 ? 3.384 0.381 -33.803 1.00 48.84 89 ASP A CA 1
ATOM 727 C C . ASP A 1 89 ? 3.397 1.833 -34.321 1.00 48.84 89 ASP A C 1
ATOM 729 O O . ASP A 1 89 ? 4.266 2.616 -33.930 1.00 48.84 89 ASP A O 1
ATOM 733 N N . GLU A 1 90 ? 2.429 2.255 -35.139 1.00 47.12 90 GLU A N 1
ATOM 734 C CA . GLU A 1 90 ? 2.386 3.639 -35.645 1.00 47.12 90 GLU A CA 1
ATOM 735 C C . GLU A 1 90 ? 2.096 4.661 -34.522 1.00 47.12 90 GLU A C 1
ATOM 737 O O . GLU A 1 90 ? 2.617 5.776 -34.528 1.00 47.12 90 GLU A O 1
ATOM 742 N N . PHE A 1 91 ? 1.382 4.240 -33.468 1.00 46.09 91 PHE A N 1
ATOM 743 C CA . PHE A 1 91 ? 1.221 5.008 -32.223 1.00 46.09 91 PHE A CA 1
ATOM 744 C C . PHE A 1 91 ? 2.397 4.819 -31.235 1.00 46.09 91 PHE A C 1
ATOM 746 O O . PHE A 1 91 ? 2.535 5.580 -30.278 1.00 46.09 91 PHE A O 1
ATOM 753 N N . ALA A 1 92 ? 3.268 3.825 -31.462 1.00 49.06 92 ALA A N 1
ATOM 754 C CA . ALA A 1 92 ? 4.355 3.413 -30.565 1.00 49.06 92 ALA A CA 1
ATOM 755 C C . ALA A 1 92 ? 5.721 4.067 -30.868 1.00 49.06 92 ALA A C 1
ATOM 757 O O . ALA A 1 92 ? 6.713 3.802 -30.177 1.00 49.06 92 ALA A O 1
ATOM 758 N N . HIS A 1 93 ? 5.783 4.958 -31.863 1.00 51.12 93 HIS A N 1
ATOM 759 C CA . HIS A 1 93 ? 7.007 5.673 -32.245 1.00 51.12 93 HIS A CA 1
ATOM 760 C C . HIS A 1 93 ? 7.512 6.674 -31.188 1.00 51.12 93 HIS A C 1
ATOM 762 O O . HIS A 1 93 ? 8.649 7.141 -31.269 1.00 51.12 93 HIS A O 1
ATOM 768 N N . SER A 1 94 ? 6.701 6.982 -30.171 1.00 60.41 94 SER A N 1
ATOM 769 C CA . SER A 1 94 ? 7.119 7.781 -29.022 1.00 60.41 94 SER A CA 1
ATOM 770 C C . SER A 1 94 ? 7.829 6.910 -27.975 1.00 60.41 94 SER A C 1
ATOM 772 O O . SER A 1 94 ? 7.308 5.891 -27.515 1.00 60.41 94 SER A O 1
ATOM 774 N N . LEU A 1 95 ? 9.009 7.343 -27.520 1.00 63.03 95 LEU A N 1
ATOM 775 C CA . LEU A 1 95 ? 9.727 6.740 -26.385 1.00 63.03 95 LEU A CA 1
ATOM 776 C C . LEU A 1 95 ? 8.813 6.590 -25.149 1.00 63.03 95 LEU A C 1
ATOM 778 O O . LEU A 1 95 ? 8.928 5.634 -24.380 1.00 63.03 95 LEU A O 1
ATOM 782 N N . THR A 1 96 ? 7.856 7.507 -24.990 1.00 65.62 96 THR A N 1
ATOM 783 C CA . THR A 1 96 ? 6.899 7.539 -23.882 1.00 65.62 96 THR A CA 1
ATOM 784 C C . THR A 1 96 ? 5.928 6.357 -23.911 1.00 65.62 96 THR A C 1
ATOM 786 O O . THR A 1 96 ? 5.656 5.773 -22.862 1.00 65.62 96 THR A O 1
ATOM 789 N N . SER A 1 97 ? 5.438 5.950 -25.088 1.00 69.00 97 SER A N 1
ATOM 790 C CA . SER A 1 97 ? 4.522 4.805 -25.215 1.00 69.00 97 SER A CA 1
ATOM 791 C C . SER A 1 97 ? 5.204 3.474 -24.902 1.00 69.00 97 SER A C 1
ATOM 793 O O . SER A 1 97 ? 4.599 2.611 -24.269 1.00 69.00 97 SER A O 1
ATOM 795 N N . GLN A 1 98 ? 6.482 3.317 -25.253 1.00 70.62 98 GLN A N 1
ATOM 796 C CA . GLN A 1 98 ? 7.235 2.094 -24.951 1.00 70.62 98 GLN A CA 1
ATOM 797 C C . GLN A 1 98 ? 7.486 1.938 -23.449 1.00 70.62 98 GLN A C 1
ATOM 799 O O . GLN A 1 98 ? 7.287 0.856 -22.895 1.00 70.62 98 GLN A O 1
ATOM 804 N N . ILE A 1 99 ? 7.847 3.031 -22.768 1.00 72.12 99 ILE A N 1
ATOM 805 C CA . ILE A 1 99 ? 8.015 3.043 -21.308 1.00 72.12 99 ILE A CA 1
ATOM 806 C C . ILE A 1 99 ? 6.687 2.715 -20.618 1.00 72.12 99 ILE A C 1
ATOM 808 O O . ILE A 1 99 ? 6.675 1.918 -19.681 1.00 72.12 99 ILE A O 1
ATOM 812 N N . LEU A 1 100 ? 5.568 3.266 -21.100 1.00 79.19 100 LEU A N 1
ATOM 813 C CA . LEU A 1 100 ? 4.243 3.018 -20.528 1.00 79.19 100 LEU A CA 1
ATOM 814 C C . LEU A 1 100 ? 3.809 1.550 -20.677 1.00 79.19 100 LEU A C 1
ATOM 816 O O . LEU A 1 100 ? 3.353 0.937 -19.712 1.00 79.19 100 LEU A O 1
ATOM 820 N N . VAL A 1 101 ? 3.999 0.960 -21.861 1.00 79.94 101 VAL A N 1
ATOM 821 C CA . VAL A 1 101 ? 3.679 -0.455 -22.114 1.00 79.94 101 VAL A CA 1
ATOM 822 C C . VAL A 1 101 ? 4.590 -1.379 -21.300 1.00 79.94 101 VAL A C 1
ATOM 824 O O . VAL A 1 101 ? 4.116 -2.348 -20.703 1.00 79.94 101 VAL A O 1
ATOM 827 N N . ASN A 1 102 ? 5.890 -1.078 -21.223 1.00 80.94 102 ASN A N 1
ATOM 828 C CA . ASN A 1 102 ? 6.837 -1.843 -20.411 1.00 80.94 102 ASN A CA 1
ATOM 829 C C . ASN A 1 102 ? 6.517 -1.734 -18.912 1.00 80.94 102 ASN A C 1
ATOM 831 O O . ASN A 1 102 ? 6.578 -2.739 -18.204 1.00 80.94 102 ASN A O 1
ATOM 835 N N . PHE A 1 103 ? 6.108 -0.557 -18.434 1.00 83.69 103 PHE A N 1
ATOM 836 C CA . PHE A 1 103 ? 5.633 -0.365 -17.065 1.00 83.69 103 PHE A CA 1
ATOM 837 C C . PHE A 1 103 ? 4.395 -1.216 -16.768 1.00 83.69 103 PHE A C 1
ATOM 839 O O . PHE A 1 103 ? 4.382 -1.932 -15.768 1.00 83.69 103 PHE A O 1
ATOM 846 N N . GLY A 1 104 ? 3.399 -1.224 -17.662 1.00 82.25 104 GLY A N 1
ATOM 847 C CA . GLY A 1 104 ? 2.206 -2.065 -17.523 1.00 82.25 104 GLY A CA 1
ATOM 848 C C . GLY A 1 104 ? 2.522 -3.566 -17.462 1.00 82.25 104 GLY A C 1
ATOM 849 O O . GLY A 1 104 ? 1.956 -4.282 -16.637 1.00 82.25 104 GLY A O 1
ATOM 850 N N . LYS A 1 105 ? 3.479 -4.044 -18.269 1.00 84.06 105 LYS A N 1
ATOM 851 C CA . LYS A 1 105 ? 3.941 -5.447 -18.244 1.00 84.06 105 LYS A CA 1
ATOM 852 C C . LYS A 1 105 ? 4.584 -5.823 -16.907 1.00 84.06 105 LYS A C 1
ATOM 854 O O . LYS A 1 105 ? 4.228 -6.846 -16.323 1.00 84.06 105 LYS A O 1
ATOM 859 N N . TRP A 1 106 ? 5.504 -4.995 -16.410 1.00 84.81 106 TRP A N 1
ATOM 860 C CA . TRP A 1 106 ? 6.154 -5.223 -15.116 1.00 84.81 106 TRP A CA 1
ATOM 861 C C . TRP A 1 106 ? 5.167 -5.127 -13.954 1.00 84.81 106 TRP A C 1
ATOM 863 O O . TRP A 1 106 ? 5.233 -5.946 -13.038 1.00 84.81 106 TRP A O 1
ATOM 873 N N . PHE A 1 107 ? 4.214 -4.196 -14.028 1.00 85.38 107 PHE A N 1
ATOM 874 C CA . PHE A 1 107 ? 3.146 -4.063 -13.045 1.00 85.38 107 PHE A CA 1
ATOM 875 C C . PHE A 1 107 ? 2.270 -5.317 -12.982 1.00 85.38 107 PHE A C 1
ATOM 877 O O . PHE A 1 107 ? 2.061 -5.835 -11.891 1.00 85.38 107 PHE A O 1
ATOM 884 N N . LEU A 1 108 ? 1.828 -5.859 -14.124 1.00 84.62 108 LEU A N 1
ATOM 885 C CA . LEU A 1 108 ? 1.030 -7.094 -14.180 1.00 84.62 108 LEU A CA 1
ATOM 886 C C . LEU A 1 108 ? 1.776 -8.306 -13.610 1.00 84.62 108 LEU A C 1
ATOM 888 O O . LEU A 1 108 ? 1.208 -9.067 -12.831 1.00 84.62 108 LEU A O 1
ATOM 892 N N . ILE A 1 109 ? 3.055 -8.470 -13.958 1.00 83.88 109 ILE A N 1
ATOM 893 C CA . ILE A 1 109 ? 3.890 -9.566 -13.441 1.00 83.88 109 ILE A CA 1
ATOM 894 C C . ILE A 1 109 ? 4.056 -9.452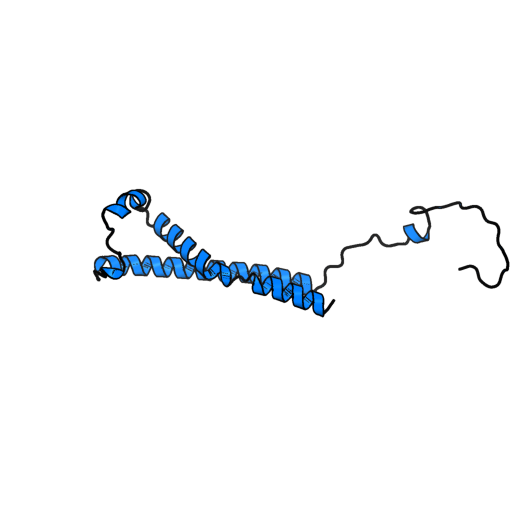 -11.922 1.00 83.88 109 ILE A C 1
ATOM 896 O O . ILE A 1 109 ? 3.921 -10.438 -11.196 1.00 83.88 109 ILE A O 1
ATOM 900 N N . MET A 1 110 ? 4.322 -8.242 -11.433 1.00 80.56 110 MET A N 1
ATOM 901 C CA . MET A 1 110 ? 4.540 -7.990 -10.013 1.00 80.56 110 MET A CA 1
ATOM 902 C C . MET A 1 110 ? 3.225 -7.818 -9.234 1.00 80.56 110 MET A C 1
ATOM 904 O O . MET A 1 110 ? 3.272 -7.725 -8.011 1.00 80.56 110 MET A O 1
ATOM 908 N N . MET A 1 111 ? 2.049 -7.806 -9.872 1.00 76.69 111 MET A N 1
ATOM 909 C CA . MET A 1 111 ? 0.747 -7.625 -9.204 1.00 76.69 111 MET A CA 1
ATOM 910 C C . MET A 1 111 ? 0.439 -8.744 -8.198 1.00 76.69 111 MET A C 1
ATOM 912 O O . MET A 1 111 ? -0.303 -8.536 -7.246 1.00 76.69 111 MET A O 1
ATOM 916 N N . ASN A 1 112 ? 1.080 -9.905 -8.352 1.00 73.06 112 ASN A N 1
ATOM 917 C CA . ASN A 1 112 ? 1.027 -11.004 -7.384 1.00 73.06 112 ASN A CA 1
ATOM 918 C C . ASN A 1 112 ? 1.956 -10.797 -6.166 1.00 73.06 112 ASN A C 1
ATOM 920 O O . ASN A 1 112 ? 1.805 -11.480 -5.153 1.00 73.06 112 ASN A O 1
ATOM 924 N N . PHE A 1 113 ? 2.906 -9.858 -6.245 1.00 65.88 113 PHE A N 1
ATOM 925 C CA . PHE A 1 113 ? 3.878 -9.544 -5.193 1.00 65.88 113 PHE A CA 1
ATOM 926 C C . PHE A 1 113 ? 3.328 -8.544 -4.163 1.00 65.88 113 PHE A C 1
ATOM 928 O O . PHE A 1 113 ? 3.586 -8.696 -2.973 1.00 65.88 113 PHE A O 1
ATOM 935 N N . VAL A 1 114 ? 2.495 -7.578 -4.581 1.00 65.31 114 VAL A N 1
ATOM 936 C CA . VAL A 1 114 ? 1.637 -6.798 -3.662 1.00 65.31 114 VAL A CA 1
ATOM 937 C C . VAL A 1 114 ? 0.405 -7.629 -3.368 1.00 65.31 114 VAL A C 1
ATOM 939 O O . VAL A 1 114 ? -0.590 -7.636 -4.082 1.00 65.31 114 VAL A O 1
ATOM 942 N N . SER A 1 115 ? 0.563 -8.467 -2.364 1.00 65.88 115 SER A N 1
ATOM 943 C CA . SER A 1 115 ? -0.149 -9.720 -2.308 1.00 65.88 115 SER A CA 1
ATOM 944 C C . SER A 1 115 ? -1.622 -9.599 -1.910 1.00 65.88 115 SER A C 1
ATOM 946 O O . SER A 1 115 ? -1.946 -9.088 -0.837 1.00 65.88 115 SER A O 1
ATOM 948 N N . ILE A 1 116 ? -2.484 -10.285 -2.669 1.00 63.12 116 ILE A N 1
ATOM 949 C CA . ILE A 1 116 ? -3.729 -10.870 -2.138 1.00 63.12 116 ILE A CA 1
ATOM 950 C C . ILE A 1 116 ? -3.398 -11.724 -0.896 1.00 63.12 116 ILE A C 1
ATOM 952 O O . ILE A 1 116 ? -4.109 -11.669 0.101 1.00 63.12 116 ILE A O 1
ATOM 956 N N . SER A 1 117 ? -2.269 -12.447 -0.896 1.00 69.62 117 SER A N 1
ATOM 957 C CA . SER A 1 117 ? -1.870 -13.310 0.226 1.00 69.62 117 SER A CA 1
ATOM 958 C C . SER A 1 117 ? -1.479 -12.560 1.504 1.00 69.62 117 SER A C 1
ATOM 960 O O . SER A 1 117 ? -1.673 -13.107 2.583 1.00 69.62 117 SER A O 1
ATOM 962 N N . LEU A 1 118 ? -0.982 -11.321 1.431 1.00 75.75 118 LEU A N 1
ATOM 963 C CA . LEU A 1 118 ? -0.597 -10.529 2.606 1.00 75.75 118 LEU A CA 1
ATOM 964 C C . LEU A 1 118 ? -1.836 -9.958 3.284 1.00 75.75 118 LEU A C 1
ATOM 966 O O . LEU A 1 118 ? -1.925 -10.011 4.506 1.00 75.75 118 LEU A O 1
ATOM 970 N N . LEU A 1 119 ? -2.809 -9.490 2.494 1.00 75.50 119 LEU A N 1
ATOM 971 C CA . LEU A 1 119 ? -4.127 -9.092 2.987 1.00 75.50 119 LEU A CA 1
ATOM 972 C C . LEU A 1 119 ? -4.853 -10.281 3.636 1.00 75.50 119 LEU A C 1
ATOM 974 O O . LEU A 1 119 ? -5.256 -10.186 4.792 1.00 75.50 119 LEU A O 1
ATOM 978 N N . VAL A 1 120 ? -4.942 -11.414 2.929 1.00 78.31 120 VAL A N 1
ATOM 979 C CA . VAL A 1 120 ? -5.607 -12.634 3.420 1.00 78.31 120 VAL A CA 1
ATOM 980 C C . VAL A 1 120 ? -4.908 -13.200 4.660 1.00 78.31 120 VAL A C 1
ATOM 982 O O . VAL A 1 120 ? -5.578 -13.543 5.629 1.00 78.31 120 VAL A O 1
ATOM 985 N N . SER A 1 121 ? -3.571 -13.239 4.690 1.00 82.38 121 SER A N 1
ATOM 986 C CA . SER A 1 121 ? -2.822 -13.671 5.884 1.00 82.38 121 SER A CA 1
ATOM 987 C C . SER A 1 121 ? -3.099 -12.759 7.078 1.00 82.38 121 SER A C 1
ATOM 989 O O . SER A 1 121 ? -3.214 -13.233 8.205 1.00 82.38 121 SER A O 1
ATOM 991 N N . LEU A 1 122 ? -3.249 -11.453 6.847 1.00 78.69 122 LEU A N 1
ATOM 992 C CA . LEU A 1 122 ? -3.587 -10.494 7.893 1.00 78.69 122 LEU A CA 1
ATOM 993 C C . LEU A 1 122 ? -4.994 -10.696 8.445 1.00 78.69 122 LEU A C 1
ATOM 995 O O . LEU A 1 122 ? -5.180 -10.648 9.658 1.00 78.69 122 LEU A O 1
ATOM 999 N N . GLU A 1 123 ? -5.978 -10.911 7.576 1.00 80.81 123 GLU A N 1
ATOM 1000 C CA . GLU A 1 123 ? -7.339 -11.236 8.003 1.00 80.81 123 GLU A CA 1
ATOM 1001 C C . GLU A 1 123 ? -7.385 -12.556 8.772 1.00 80.81 123 GLU A C 1
ATOM 1003 O O . GLU A 1 123 ? -8.034 -12.629 9.813 1.00 80.81 123 GLU A O 1
ATOM 1008 N N . MET A 1 124 ? -6.621 -13.561 8.339 1.00 84.38 124 MET A N 1
ATOM 1009 C CA . MET A 1 124 ? -6.539 -14.849 9.025 1.00 84.38 124 MET A CA 1
ATOM 1010 C C . MET A 1 124 ? -5.882 -14.734 10.408 1.00 84.38 124 MET A C 1
ATOM 1012 O O . MET A 1 124 ? -6.383 -15.305 11.373 1.00 84.38 124 MET A O 1
ATOM 1016 N N . VAL A 1 125 ? -4.811 -13.944 10.543 1.00 83.62 125 VAL A N 1
ATOM 1017 C CA . VAL A 1 125 ? -4.188 -13.657 11.849 1.00 83.62 125 VAL A CA 1
ATOM 1018 C C . VAL A 1 125 ? -5.146 -12.886 12.757 1.00 83.62 125 VAL A C 1
ATOM 1020 O O . VAL A 1 125 ? -5.242 -13.209 13.937 1.00 83.62 125 VAL A O 1
ATOM 1023 N N . LYS A 1 126 ? -5.892 -11.908 12.227 1.00 78.50 126 LYS A N 1
ATOM 1024 C CA . LYS A 1 126 ? -6.921 -11.189 12.997 1.00 78.50 126 LYS A CA 1
ATOM 1025 C C . LYS A 1 126 ? -8.042 -12.113 13.461 1.00 78.50 126 LYS A C 1
ATOM 1027 O O . LYS A 1 126 ? -8.481 -11.969 14.590 1.00 78.50 126 LYS A O 1
ATOM 1032 N N . PHE A 1 127 ? -8.483 -13.045 12.619 1.00 83.12 127 PHE A N 1
ATOM 1033 C CA . PHE A 1 127 ? -9.494 -14.038 12.982 1.00 83.12 127 PHE A CA 1
ATOM 1034 C C . PHE A 1 127 ? -8.991 -15.019 14.047 1.00 83.12 127 PHE A C 1
ATOM 1036 O O . PHE A 1 127 ? -9.759 -15.446 14.894 1.00 83.12 127 PHE A O 1
ATOM 1043 N N . ALA A 1 128 ? -7.705 -15.373 14.015 1.00 85.38 128 ALA A N 1
ATOM 1044 C CA . ALA A 1 128 ? -7.110 -16.272 15.001 1.00 85.38 128 ALA A CA 1
ATOM 1045 C C . ALA A 1 128 ? -6.778 -15.588 16.344 1.00 85.38 128 ALA A C 1
ATOM 1047 O O . ALA A 1 128 ? -6.729 -16.262 17.369 1.00 85.38 128 ALA A O 1
ATOM 1048 N N . GLN A 1 129 ? -6.479 -14.282 16.335 1.00 77.44 129 GLN A N 1
ATOM 1049 C CA . GLN A 1 129 ? -6.121 -13.497 17.529 1.00 77.44 129 GLN A CA 1
ATOM 1050 C C . GLN A 1 129 ? -7.296 -12.728 18.152 1.00 77.44 129 GLN A C 1
ATOM 1052 O O . GLN A 1 129 ? -7.172 -12.280 19.294 1.00 77.44 129 GLN A O 1
ATOM 1057 N N . GLY A 1 130 ? -8.369 -12.503 17.391 1.00 64.75 130 GLY A N 1
ATOM 1058 C CA . GLY A 1 130 ? -9.625 -11.906 17.852 1.00 64.75 130 GLY A CA 1
ATOM 1059 C C . GLY A 1 130 ? -10.552 -12.942 18.463 1.00 64.75 130 GLY A C 1
ATOM 1060 O O . GLY A 1 130 ? -11.299 -12.543 19.383 1.00 64.75 130 GLY A O 1
#

Organism: NCBI:txid197538

Foldseek 3Di:
DDPDDDDDDDDDPADDCRPPVNVPDDDDDPDDDPVNVVVVVVLVVLVVVLLVVLLVQLVVVLVVLVVVLPPDPPVVVCSPPDPVCVVVCVVVPDSVNSSVVSSVVSSVVCVCVSHPVVVVVVVVVVVVVD

Radius of gyration: 31.54 Å; chains: 1; bounding box: 70×25×90 Å

pLDDT: mean 75.3, std 14.05, range [42.59, 92.5]

Secondary structure (DSSP, 8-state):
---S-S---------GGGSHHHHTSPP------HHHHHHHHHHHHHHHHHHHHHHHHHHHHHHHHHHHHTT---GGGT-S--TTSGGGTTTTTSHHHHHHHHHHHHHHHHTTTS-HHHHHHHHHHHHHH-

Sequence (130 aa):
SLRNTEWAYGIVLYTGHDSKVMMNSLKSKTKFSKIEKS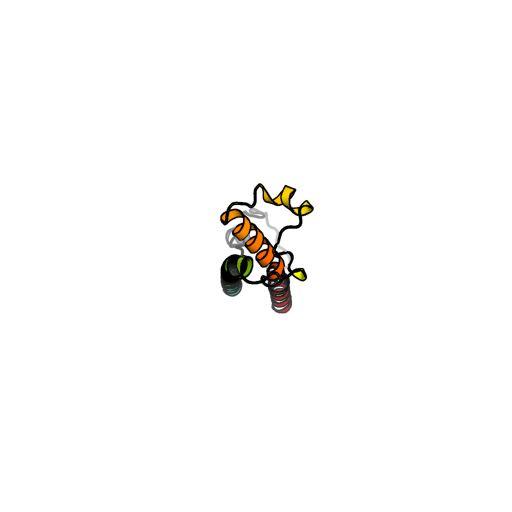INKYILISIFIQFSVCFFSAVYTSVWQNINANSKNYFYLGLKANPIQKDYDEFAHSLTSQILVNFGKWFLIMMNFVSISLLVSLEMVKFAQG